Protein AF-A0A6J6R0C1-F1 (afdb_monomer)

Solvent-accessible surface area (backbone atoms only — not comparable to full-atom values): 7104 Å² total; per-residue (Å²): 130,54,74,66,57,52,52,50,52,52,52,49,55,51,50,52,32,40,54,46,2,38,52,42,30,28,63,56,49,68,44,84,55,76,71,73,82,41,65,62,45,34,54,44,45,26,28,43,43,30,33,38,61,65,70,43,80,97,52,52,64,44,57,50,47,57,52,50,54,53,51,34,34,71,68,68,44,65,69,61,32,39,51,53,47,30,12,34,53,77,56,58,57,43,52,74,71,56,47,54,50,48,36,56,57,42,21,77,77,70,35,58,77,42,24,50,53,50,52,55,26,45,56,56,32,49,55,52,56,59,60,74,74,110

Mean predicted aligned error: 3.49 Å

pLDDT: mean 95.77, std 5.31, range [53.5, 98.62]

Sequence (134 aa):
MNEEEYENVRKEIATERTEIGRRRYQEVMVSEAPPPLTPYLDKGVVDAVFGELWDRPLLSRRDRRFITLACVAAAAVDEPIQQHVYAALASGDISREEFCEVVLHFAYYAGWPRASALEMAYYRAIERLDAEVQ

Foldseek 3Di:
DDPVVVVVVVVVVLVQLLVQLQVQCCLQQVDGQDDPPDCCRRVVRRRDVRSPVCPDPDADNLNVLLVQQLVVLLVVDLPSLLRSLLSCDVNPSDHPVVLVVSLVVSCVVRNNVSSVSNVVSNVVSVVVVVVVVD

Structure (mmCIF, N/CA/C/O backbone):
data_AF-A0A6J6R0C1-F1
#
_entry.id   AF-A0A6J6R0C1-F1
#
loop_
_atom_site.group_PDB
_atom_site.id
_atom_site.type_symbol
_atom_site.label_atom_id
_atom_site.label_alt_id
_atom_site.label_comp_id
_atom_site.label_asym_id
_atom_site.label_entity_id
_atom_site.label_seq_id
_atom_site.pdbx_PDB_ins_code
_atom_site.Cartn_x
_atom_site.Cartn_y
_atom_site.Cartn_z
_atom_site.occupancy
_atom_site.B_iso_or_equiv
_atom_site.auth_seq_id
_atom_site.auth_comp_id
_atom_site.auth_asym_id
_atom_site.auth_atom_id
_atom_site.pdbx_PDB_model_num
ATOM 1 N N . MET A 1 1 ? -3.306 6.215 -39.878 1.00 74.06 1 MET A N 1
ATOM 2 C CA . MET A 1 1 ? -2.475 7.082 -39.033 1.00 74.06 1 MET A CA 1
ATOM 3 C C . MET A 1 1 ? -1.050 7.023 -39.540 1.00 74.06 1 MET A C 1
ATOM 5 O O . MET A 1 1 ? -0.629 5.943 -39.950 1.00 74.06 1 MET A O 1
ATOM 9 N N . ASN A 1 2 ? -0.349 8.150 -39.576 1.00 93.69 2 ASN A N 1
ATOM 10 C CA . ASN A 1 2 ? 1.078 8.184 -39.910 1.00 93.69 2 ASN A CA 1
ATOM 11 C C . ASN A 1 2 ? 1.942 7.837 -38.673 1.00 93.69 2 ASN A C 1
ATOM 13 O O . ASN A 1 2 ? 1.428 7.706 -37.563 1.00 93.69 2 ASN A O 1
ATOM 17 N N . GLU A 1 3 ? 3.245 7.623 -38.866 1.00 91.06 3 GLU A N 1
ATOM 18 C CA . GLU A 1 3 ? 4.164 7.211 -37.790 1.00 91.06 3 GLU A CA 1
ATOM 19 C C . GLU A 1 3 ? 4.255 8.251 -36.658 1.00 91.06 3 GLU A C 1
ATOM 21 O O . GLU A 1 3 ? 4.310 7.893 -35.484 1.00 91.06 3 GLU A O 1
ATOM 26 N N . GLU A 1 4 ? 4.163 9.536 -37.001 1.00 92.44 4 GLU A N 1
ATOM 27 C CA . GLU A 1 4 ? 4.152 10.651 -36.051 1.00 92.44 4 GLU A CA 1
ATOM 28 C C . GLU A 1 4 ? 2.879 10.663 -35.186 1.00 92.44 4 GLU A C 1
ATOM 30 O O . GLU A 1 4 ? 2.952 10.797 -33.966 1.00 92.44 4 GLU A O 1
ATOM 35 N N . GLU A 1 5 ? 1.710 10.438 -35.787 1.00 90.62 5 GLU A N 1
ATOM 36 C CA . GLU A 1 5 ? 0.427 10.300 -35.092 1.00 90.62 5 GLU A CA 1
ATOM 37 C C . GLU A 1 5 ? 0.441 9.108 -34.129 1.00 90.62 5 GLU A C 1
ATOM 39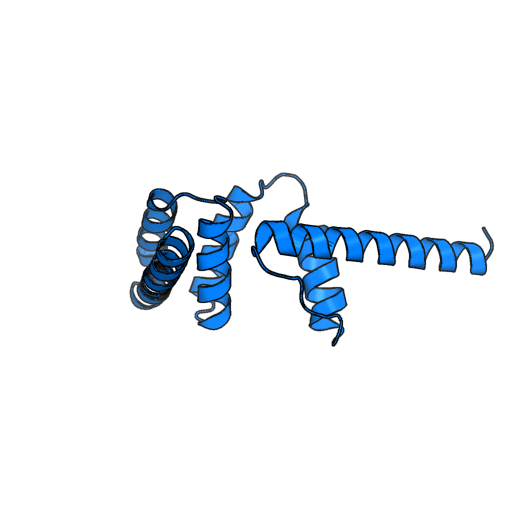 O O . GLU A 1 5 ? -0.035 9.227 -33.001 1.00 90.62 5 GLU A O 1
ATOM 44 N N . TYR A 1 6 ? 1.013 7.968 -34.532 1.00 91.06 6 TYR A N 1
ATOM 45 C CA . TYR A 1 6 ? 1.166 6.814 -33.640 1.00 91.06 6 TYR A CA 1
ATOM 46 C C . TYR A 1 6 ? 2.054 7.124 -32.436 1.00 91.06 6 TYR A C 1
ATOM 48 O O . TYR A 1 6 ? 1.728 6.737 -31.311 1.00 91.06 6 TYR A O 1
ATOM 56 N N . GLU A 1 7 ? 3.169 7.811 -32.661 1.00 90.56 7 GLU A N 1
ATOM 57 C CA . GLU A 1 7 ? 4.104 8.161 -31.599 1.00 90.56 7 GLU A CA 1
ATOM 58 C C . GLU A 1 7 ? 3.502 9.188 -30.627 1.00 90.56 7 GLU A C 1
ATOM 60 O O . GLU A 1 7 ? 3.693 9.084 -29.414 1.00 90.56 7 GLU A O 1
ATOM 65 N N . ASN A 1 8 ? 2.700 10.126 -31.132 1.00 91.81 8 ASN A N 1
ATOM 66 C CA . ASN A 1 8 ? 1.968 11.083 -30.305 1.00 91.81 8 ASN A CA 1
ATOM 67 C C . ASN A 1 8 ? 0.935 10.386 -29.410 1.00 91.81 8 ASN A C 1
ATOM 69 O O . ASN A 1 8 ? 0.933 10.613 -28.201 1.00 91.81 8 ASN A O 1
ATOM 73 N N . VAL A 1 9 ? 0.138 9.463 -29.962 1.00 91.69 9 VAL A N 1
ATOM 74 C CA . VAL A 1 9 ? -0.834 8.680 -29.176 1.00 91.69 9 VAL A CA 1
ATOM 75 C C . VAL A 1 9 ? -0.137 7.839 -28.102 1.00 91.69 9 VAL A C 1
ATOM 77 O O . VAL A 1 9 ? -0.607 7.755 -26.970 1.00 91.69 9 VAL A O 1
ATOM 80 N N . ARG A 1 10 ? 1.018 7.234 -28.409 1.00 88.75 10 ARG A N 1
ATOM 81 C CA . ARG A 1 10 ? 1.800 6.480 -27.413 1.00 88.75 10 ARG A CA 1
ATOM 82 C C . ARG A 1 10 ? 2.269 7.357 -26.257 1.00 88.75 10 ARG A C 1
ATOM 84 O O . ARG A 1 10 ? 2.186 6.928 -25.108 1.00 88.75 10 ARG A O 1
ATOM 91 N N . LYS A 1 11 ? 2.755 8.563 -26.553 1.00 86.62 11 LYS A N 1
ATOM 92 C CA . LYS A 1 11 ? 3.193 9.528 -25.534 1.00 86.62 11 LYS A CA 1
ATOM 93 C C . LYS A 1 11 ? 2.033 10.027 -24.681 1.00 86.62 11 LYS A C 1
ATOM 95 O O . LYS A 1 11 ? 2.208 10.181 -23.475 1.00 86.62 11 LYS A O 1
ATOM 100 N N . GLU A 1 12 ? 0.866 10.231 -25.283 1.00 91.12 12 GLU A N 1
ATOM 101 C CA . GLU A 1 12 ? -0.347 10.637 -24.571 1.00 91.12 12 GLU A CA 1
ATOM 102 C C . GLU A 1 12 ? -0.797 9.549 -23.587 1.00 91.12 12 GLU A C 1
ATOM 104 O O . GLU A 1 12 ? -0.884 9.813 -22.391 1.00 91.12 12 GLU A O 1
ATOM 109 N N . ILE A 1 13 ? -0.930 8.298 -24.049 1.00 89.38 13 ILE A N 1
ATOM 110 C CA . ILE A 1 13 ? -1.285 7.150 -23.192 1.00 89.38 13 ILE A CA 1
ATOM 111 C C . ILE A 1 13 ? -0.258 6.946 -22.069 1.00 89.38 13 ILE A C 1
ATOM 113 O O . ILE A 1 13 ? -0.619 6.615 -20.939 1.00 89.38 13 ILE A O 1
ATOM 117 N N . ALA A 1 14 ? 1.035 7.110 -22.368 1.00 87.94 14 ALA A N 1
ATOM 118 C CA . ALA A 1 14 ? 2.084 6.991 -21.361 1.00 87.94 14 ALA A CA 1
ATOM 119 C C . ALA A 1 14 ? 1.968 8.088 -20.293 1.00 87.94 14 ALA A C 1
ATOM 121 O O . ALA A 1 14 ? 2.048 7.783 -19.107 1.00 87.94 14 ALA A O 1
ATOM 122 N N . THR A 1 15 ? 1.733 9.336 -20.706 1.00 91.75 15 THR A N 1
ATOM 123 C CA . THR A 1 15 ? 1.535 10.471 -19.791 1.00 91.75 15 THR A CA 1
ATOM 124 C C . THR A 1 15 ? 0.308 10.259 -18.908 1.00 91.75 15 THR A C 1
ATOM 126 O O . THR A 1 15 ? 0.412 10.371 -17.688 1.00 91.75 15 THR A O 1
ATOM 129 N N . GLU A 1 16 ? -0.824 9.869 -19.499 1.00 93.25 16 GLU A N 1
ATOM 130 C CA . GLU A 1 16 ? -2.063 9.595 -18.765 1.00 93.25 16 GLU A CA 1
ATOM 131 C C . GLU A 1 16 ? -1.855 8.498 -17.709 1.00 93.25 16 GLU A C 1
ATOM 133 O O . GLU A 1 16 ? -2.243 8.656 -16.549 1.00 93.25 16 GLU A O 1
ATOM 138 N N . ARG A 1 17 ? -1.169 7.405 -18.070 1.00 95.00 17 ARG A N 1
ATOM 139 C CA . ARG A 1 17 ? -0.849 6.324 -17.126 1.00 95.00 17 ARG A CA 1
ATOM 140 C C . ARG A 1 17 ? -0.002 6.815 -15.957 1.00 95.00 17 ARG A C 1
ATOM 142 O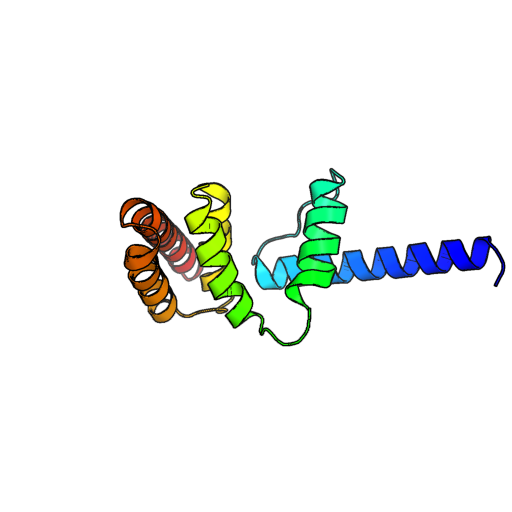 O . ARG A 1 17 ? -0.284 6.449 -14.816 1.00 95.00 17 ARG A O 1
ATOM 149 N N . THR A 1 18 ? 1.006 7.641 -16.225 1.00 96.31 18 THR A N 1
ATOM 150 C CA . THR A 1 18 ? 1.851 8.219 -15.177 1.00 96.31 18 THR A CA 1
ATOM 151 C C . THR A 1 18 ? 1.044 9.119 -14.245 1.00 96.31 18 THR A C 1
ATOM 153 O O . THR A 1 18 ? 1.194 9.031 -13.026 1.00 96.31 18 THR A O 1
ATOM 156 N N . GLU A 1 19 ? 0.137 9.942 -14.769 1.00 96.56 19 GLU A N 1
ATOM 157 C CA . GLU A 1 19 ? -0.732 10.794 -13.950 1.00 96.56 19 GLU A CA 1
ATOM 158 C C . GLU A 1 19 ? -1.669 9.981 -13.048 1.00 96.56 19 GLU A C 1
ATOM 160 O O . GLU A 1 19 ? -1.771 10.263 -11.846 1.00 96.56 19 GLU A O 1
ATOM 165 N N . ILE A 1 20 ? -2.303 8.939 -13.597 1.00 96.62 20 ILE A N 1
ATOM 166 C CA . ILE A 1 20 ? -3.128 7.994 -12.830 1.00 96.62 20 ILE A CA 1
ATOM 167 C C . ILE A 1 20 ? -2.283 7.331 -11.742 1.00 96.62 20 ILE A C 1
ATOM 169 O O . ILE A 1 20 ? -2.670 7.334 -10.573 1.00 96.62 20 ILE A O 1
ATOM 173 N N . GLY A 1 21 ? -1.101 6.826 -12.100 1.00 98.00 21 GLY A N 1
ATOM 174 C CA . GLY A 1 21 ? -0.211 6.142 -11.171 1.00 98.00 21 GLY A CA 1
ATOM 175 C C . GLY A 1 21 ? 0.246 7.023 -10.018 1.00 98.00 21 GLY A C 1
ATOM 176 O O . GLY A 1 21 ? 0.249 6.586 -8.867 1.00 98.00 21 GLY A O 1
ATOM 177 N N . ARG A 1 22 ? 0.560 8.294 -10.280 1.00 97.88 22 ARG A N 1
ATOM 178 C CA . ARG A 1 22 ? 0.939 9.247 -9.228 1.00 97.88 22 ARG A CA 1
ATOM 179 C C . ARG A 1 22 ? -0.214 9.540 -8.275 1.00 97.88 22 ARG A C 1
ATOM 181 O O . ARG A 1 22 ? 0.004 9.563 -7.064 1.00 97.88 22 ARG A O 1
ATOM 188 N N . ARG A 1 23 ? -1.431 9.717 -8.800 1.00 97.56 23 ARG A N 1
ATOM 189 C CA . ARG A 1 23 ? -2.634 9.914 -7.978 1.00 97.56 23 ARG A CA 1
ATOM 190 C C . ARG A 1 23 ? -2.918 8.683 -7.124 1.00 97.56 23 ARG A C 1
ATOM 192 O O . ARG A 1 23 ? -3.083 8.796 -5.912 1.00 97.56 23 ARG A O 1
ATOM 199 N N . ARG A 1 24 ? -2.902 7.495 -7.732 1.00 97.75 24 ARG A N 1
ATOM 200 C CA . ARG A 1 24 ? -3.181 6.245 -7.024 1.00 97.75 24 ARG A CA 1
ATOM 201 C C . ARG A 1 24 ? -2.111 5.920 -5.984 1.00 97.75 24 ARG A C 1
ATOM 203 O O . ARG A 1 24 ? -2.449 5.433 -4.908 1.00 97.75 24 ARG A O 1
ATOM 210 N N . TYR A 1 25 ? -0.845 6.241 -6.247 1.00 98.44 25 TYR A N 1
ATOM 211 C CA . TYR A 1 25 ? 0.208 6.157 -5.236 1.00 98.44 25 TYR A CA 1
ATOM 212 C C . TYR A 1 25 ? -0.148 7.006 -4.014 1.00 98.44 25 TYR A C 1
ATOM 214 O O . TYR A 1 25 ? -0.104 6.497 -2.901 1.00 98.44 25 TYR A O 1
ATOM 222 N N . GLN A 1 26 ? -0.533 8.272 -4.201 1.00 97.94 26 GLN A N 1
ATOM 223 C CA . GLN A 1 26 ? -0.875 9.162 -3.085 1.00 97.94 26 GLN A CA 1
ATOM 224 C C . GLN A 1 26 ? -2.069 8.646 -2.284 1.00 97.94 26 GLN A C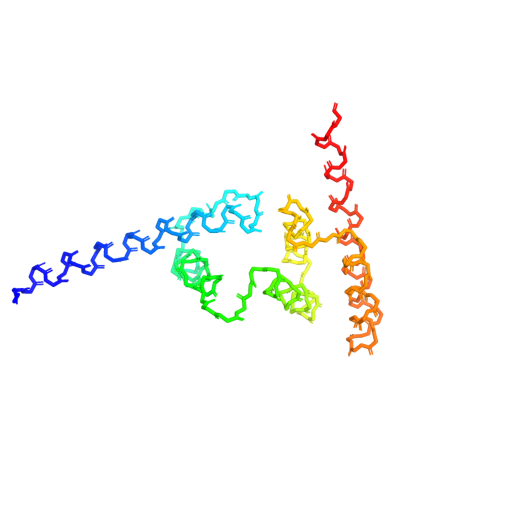 1
ATOM 226 O O . GLN A 1 26 ? -2.028 8.629 -1.057 1.00 97.94 26 GLN A O 1
ATOM 231 N N . GLU A 1 27 ? -3.101 8.165 -2.972 1.00 97.06 27 GLU A N 1
ATOM 232 C CA . GLU A 1 27 ? -4.279 7.583 -2.335 1.00 97.06 27 GLU A CA 1
ATOM 233 C C . GLU A 1 27 ? -3.926 6.338 -1.508 1.00 97.06 27 GLU A C 1
ATOM 235 O O . GLU A 1 27 ? -4.417 6.195 -0.389 1.00 97.06 27 GLU A O 1
ATOM 240 N N . VAL A 1 28 ? -3.098 5.437 -2.052 1.00 97.75 28 VAL A N 1
ATOM 241 C CA . VAL A 1 28 ? -2.766 4.130 -1.455 1.00 97.75 28 VAL A CA 1
ATOM 242 C C . VAL A 1 28 ? -1.671 4.228 -0.404 1.00 97.75 28 VAL A C 1
ATOM 244 O O . VAL A 1 28 ? -1.768 3.567 0.624 1.00 97.75 28 VAL A O 1
ATOM 247 N N . MET A 1 29 ? -0.622 5.004 -0.654 1.00 98.00 29 MET A N 1
ATOM 248 C CA . MET A 1 29 ? 0.563 5.104 0.203 1.00 98.00 29 MET A CA 1
ATOM 249 C C . MET A 1 29 ? 0.513 6.288 1.168 1.00 98.00 29 MET A C 1
ATOM 251 O O . MET A 1 29 ? 1.408 6.405 2.003 1.00 98.00 29 MET A O 1
ATOM 255 N N . VAL A 1 30 ? -0.497 7.162 1.055 1.00 97.19 30 VAL A N 1
ATOM 256 C CA . VAL A 1 30 ? -0.693 8.355 1.903 1.00 97.19 30 VAL A CA 1
ATOM 257 C C . VAL A 1 30 ? 0.594 9.186 2.005 1.00 97.19 30 VAL A C 1
ATOM 259 O O . VAL A 1 30 ? 1.024 9.627 3.068 1.00 97.19 30 VAL A O 1
ATOM 262 N N . SER A 1 31 ? 1.278 9.320 0.872 1.00 95.88 31 SER A N 1
ATOM 263 C CA . SER A 1 31 ? 2.553 10.022 0.727 1.00 95.88 31 SER A CA 1
ATOM 264 C C . SER A 1 31 ? 2.740 10.467 -0.718 1.00 95.88 31 SER A C 1
ATOM 266 O O . SER A 1 31 ? 2.080 9.966 -1.630 1.00 95.88 31 SER A O 1
ATOM 268 N N . GLU A 1 32 ? 3.633 11.427 -0.951 1.00 96.31 32 GLU A N 1
ATOM 269 C CA . GLU A 1 32 ? 3.937 11.865 -2.310 1.00 96.31 32 GLU A CA 1
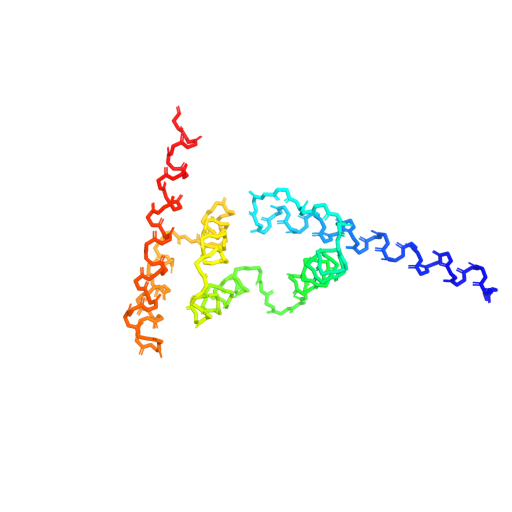ATOM 270 C C . GLU A 1 32 ? 4.584 10.748 -3.133 1.00 96.31 32 GLU A C 1
ATOM 272 O O . GLU A 1 32 ? 5.481 10.042 -2.668 1.00 96.31 32 GLU A O 1
ATOM 277 N N . ALA A 1 33 ? 4.144 10.609 -4.387 1.00 96.44 33 ALA A N 1
ATOM 278 C CA . ALA A 1 33 ? 4.741 9.653 -5.306 1.00 96.44 33 ALA A CA 1
ATOM 279 C C . ALA A 1 33 ? 6.198 10.031 -5.611 1.00 96.44 33 ALA A C 1
ATOM 281 O O . ALA A 1 33 ? 6.477 11.209 -5.886 1.00 96.44 33 ALA A O 1
ATOM 282 N N . PRO A 1 34 ? 7.116 9.048 -5.631 1.00 95.00 34 PRO A N 1
ATOM 283 C CA . PRO A 1 34 ? 8.539 9.306 -5.773 1.00 95.00 34 PRO A CA 1
ATOM 284 C C . PRO A 1 34 ? 8.848 10.039 -7.086 1.00 95.00 34 PRO A C 1
ATOM 286 O O . PRO A 1 34 ? 8.170 9.823 -8.099 1.00 95.00 34 PRO A O 1
ATOM 289 N N . PRO A 1 35 ? 9.871 10.909 -7.108 1.00 95.19 35 PRO A N 1
ATOM 290 C CA . PRO A 1 35 ? 10.304 11.549 -8.342 1.00 95.19 35 PRO A CA 1
ATOM 291 C C . PRO A 1 35 ? 10.761 10.496 -9.374 1.00 95.19 35 PRO A C 1
ATOM 293 O O . PRO A 1 35 ? 11.289 9.449 -8.982 1.00 95.19 35 PRO A O 1
ATOM 296 N N . PRO A 1 36 ? 10.601 10.756 -10.687 1.00 94.56 36 PRO A N 1
ATOM 297 C CA . PRO A 1 36 ? 10.913 9.805 -11.759 1.00 94.56 36 PRO A CA 1
ATOM 298 C C . PRO A 1 36 ? 12.428 9.721 -12.025 1.00 94.56 36 PRO A C 1
ATOM 300 O O . PRO A 1 36 ? 12.910 9.963 -13.127 1.00 94.56 36 PRO A O 1
ATOM 303 N N . LEU A 1 37 ? 13.211 9.419 -10.986 1.00 96.06 37 LEU A N 1
ATOM 304 C CA . LEU A 1 37 ? 14.678 9.415 -11.042 1.00 96.06 37 LEU A CA 1
ATOM 305 C C . LEU A 1 37 ? 15.239 8.176 -11.739 1.00 96.06 37 LEU A C 1
ATOM 307 O O . LEU A 1 37 ? 16.355 8.201 -12.250 1.00 96.06 37 LEU A O 1
ATOM 311 N N . THR A 1 38 ? 14.492 7.071 -11.723 1.00 97.62 38 THR A N 1
ATOM 312 C CA . THR A 1 38 ? 14.917 5.800 -12.313 1.00 97.62 38 THR A CA 1
ATOM 313 C C . THR A 1 38 ? 13.746 5.115 -13.015 1.00 97.62 38 THR A C 1
ATOM 315 O O . THR A 1 38 ? 12.600 5.305 -12.601 1.00 97.62 38 THR A O 1
ATOM 318 N N . PRO A 1 39 ? 14.004 4.244 -14.012 1.00 97.12 39 PRO A N 1
ATOM 319 C CA . PRO A 1 39 ? 12.957 3.429 -14.627 1.00 97.12 39 PRO A CA 1
ATOM 320 C C . PRO A 1 39 ? 12.217 2.538 -13.623 1.00 97.12 39 PRO A C 1
ATOM 322 O O . PRO A 1 39 ? 11.041 2.248 -13.812 1.00 97.12 39 PRO A O 1
ATOM 325 N N . TYR A 1 40 ? 12.885 2.129 -12.538 1.00 97.12 40 TYR A N 1
ATOM 326 C CA . TYR A 1 40 ? 12.246 1.391 -11.453 1.00 97.12 40 TYR A CA 1
ATOM 327 C C . TYR A 1 40 ? 11.149 2.224 -10.782 1.00 97.12 40 TYR A C 1
ATOM 329 O O . TYR A 1 40 ? 10.040 1.731 -10.608 1.00 97.12 40 TYR A O 1
ATOM 337 N N . LEU A 1 41 ? 11.431 3.486 -10.446 1.00 96.94 41 LEU A N 1
ATOM 338 C CA . LEU A 1 41 ? 10.460 4.364 -9.788 1.00 96.94 41 LEU A CA 1
ATOM 339 C C . LEU A 1 41 ? 9.371 4.841 -10.753 1.00 96.94 41 LEU A C 1
ATOM 341 O O . LEU A 1 41 ? 8.195 4.776 -10.417 1.00 96.94 41 LEU A O 1
ATOM 345 N N . ASP A 1 42 ? 9.753 5.283 -11.949 1.00 95.06 42 ASP A N 1
ATOM 346 C CA . ASP A 1 42 ? 8.806 5.831 -12.921 1.00 95.06 42 ASP A CA 1
ATOM 347 C C . ASP A 1 42 ? 7.957 4.726 -13.569 1.00 95.06 42 ASP A C 1
ATOM 349 O O . ASP A 1 42 ? 6.741 4.676 -13.417 1.00 95.06 42 ASP A O 1
ATOM 353 N N . LYS A 1 43 ? 8.597 3.763 -14.240 1.00 95.75 43 LYS A N 1
ATOM 354 C CA . LYS A 1 43 ? 7.882 2.736 -15.015 1.00 95.75 43 LYS A CA 1
ATOM 355 C C . LYS A 1 43 ? 7.439 1.549 -14.174 1.00 95.75 43 LYS A C 1
ATOM 357 O O . LYS A 1 43 ? 6.376 0.985 -14.416 1.00 95.75 43 LYS A O 1
ATOM 362 N N . GLY A 1 44 ? 8.244 1.161 -13.190 1.00 98.00 44 GLY A N 1
ATOM 3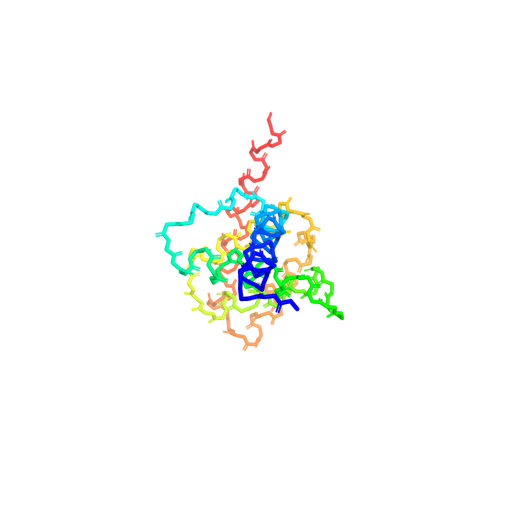63 C CA . GLY A 1 44 ? 7.922 0.051 -12.296 1.00 98.00 44 GLY A CA 1
ATOM 364 C C . GLY A 1 44 ? 6.883 0.441 -11.250 1.00 98.00 44 GLY A C 1
ATOM 365 O O . GLY A 1 44 ? 5.783 -0.103 -11.223 1.00 98.00 44 GLY A O 1
ATOM 366 N N . VAL A 1 45 ? 7.228 1.382 -10.376 1.00 97.38 45 VAL A N 1
ATOM 367 C CA . VAL A 1 45 ? 6.375 1.751 -9.244 1.00 97.38 45 VAL A CA 1
ATOM 368 C C . VAL A 1 45 ? 5.191 2.592 -9.716 1.00 97.38 45 VAL A C 1
ATOM 370 O O . VAL A 1 45 ? 4.049 2.169 -9.559 1.00 97.38 45 VAL A O 1
ATOM 373 N N . VAL A 1 46 ? 5.433 3.760 -10.309 1.00 98.19 46 VAL A N 1
ATOM 374 C CA . VAL A 1 46 ? 4.347 4.687 -10.652 1.00 98.19 46 VAL A CA 1
ATOM 375 C C . VAL A 1 46 ? 3.451 4.110 -11.749 1.00 98.19 46 VAL A C 1
ATOM 377 O O . VAL A 1 46 ? 2.268 3.906 -11.490 1.00 98.19 46 VAL A O 1
ATOM 380 N N . ASP A 1 47 ? 3.987 3.783 -12.927 1.00 97.62 47 ASP A N 1
ATOM 381 C CA . ASP A 1 47 ? 3.146 3.357 -14.055 1.00 97.62 47 ASP A CA 1
ATOM 382 C C . ASP A 1 47 ? 2.568 1.946 -13.869 1.00 97.62 47 ASP A C 1
ATOM 384 O O . ASP A 1 47 ? 1.370 1.748 -14.065 1.00 97.62 47 ASP A O 1
ATOM 388 N N . ALA A 1 48 ? 3.390 0.949 -13.518 1.00 97.50 48 ALA A N 1
ATOM 389 C CA . ALA A 1 48 ? 2.925 -0.439 -13.492 1.00 97.50 48 ALA A CA 1
ATOM 390 C C . ALA A 1 48 ? 2.198 -0.807 -12.191 1.00 97.50 48 ALA A C 1
ATOM 392 O O . ALA A 1 48 ? 1.116 -1.397 -12.238 1.00 97.50 48 ALA A O 1
ATOM 393 N N . VAL A 1 49 ? 2.756 -0.476 -11.020 1.00 97.81 49 VAL A N 1
ATOM 394 C CA . VAL A 1 49 ? 2.100 -0.815 -9.747 1.00 97.81 49 VAL A CA 1
ATOM 395 C C . VAL A 1 49 ? 0.876 0.072 -9.539 1.00 97.81 49 VAL A C 1
ATOM 397 O O . VAL A 1 49 ? -0.239 -0.434 -9.414 1.00 97.81 49 VAL A O 1
ATOM 400 N N . PHE A 1 50 ? 1.048 1.389 -9.521 1.00 98.12 50 PHE A N 1
ATOM 401 C CA . PHE A 1 50 ? -0.050 2.279 -9.144 1.00 98.12 50 PHE A CA 1
ATOM 402 C C . PHE A 1 50 ? -0.903 2.739 -10.328 1.00 98.12 50 PHE A C 1
ATOM 404 O O . PHE A 1 50 ? -2.096 2.939 -10.143 1.00 98.12 50 PHE A O 1
ATOM 411 N N . GLY A 1 51 ? -0.337 2.852 -11.531 1.00 97.06 51 GLY A N 1
ATOM 412 C CA . GLY A 1 51 ? -1.068 3.242 -12.742 1.00 97.06 51 GLY A CA 1
ATOM 413 C C . GLY A 1 51 ? -1.848 2.104 -13.401 1.00 97.06 51 GLY A C 1
ATOM 414 O O . GLY A 1 51 ? -2.688 2.359 -14.261 1.00 97.06 51 GLY A O 1
ATOM 415 N N . GLU A 1 52 ? -1.597 0.853 -13.002 1.00 95.69 52 GLU A N 1
ATOM 416 C CA . GLU A 1 52 ? -2.307 -0.309 -13.539 1.00 95.69 52 GLU A CA 1
ATOM 417 C C . GLU A 1 52 ? -2.713 -1.308 -12.448 1.00 95.69 52 GLU A C 1
ATOM 419 O O . GLU A 1 52 ? -3.905 -1.531 -12.233 1.00 95.69 52 GLU A O 1
ATOM 424 N N . LEU A 1 53 ? -1.753 -1.937 -11.755 1.00 97.38 53 LEU A N 1
ATOM 425 C CA . LEU A 1 53 ? -2.009 -3.112 -10.909 1.00 97.38 53 LEU A CA 1
ATOM 426 C C . LEU A 1 53 ? -3.064 -2.865 -9.820 1.00 97.38 53 LEU A C 1
ATOM 428 O O . LEU A 1 53 ? -3.926 -3.7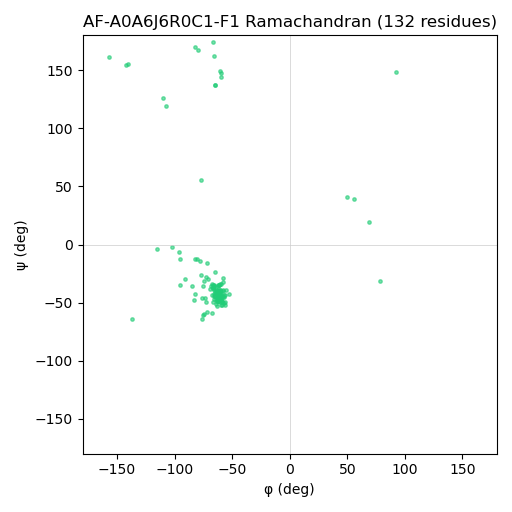23 -9.610 1.00 97.38 53 LEU A O 1
ATOM 432 N N . TRP A 1 54 ? -3.002 -1.721 -9.134 1.00 97.38 54 TRP A N 1
ATOM 433 C CA . TRP A 1 54 ? -3.934 -1.374 -8.054 1.00 97.38 54 TRP A CA 1
ATOM 434 C C . TRP A 1 54 ? -5.350 -1.025 -8.530 1.00 97.38 54 TRP A C 1
ATOM 436 O O . TRP A 1 54 ? -6.273 -1.064 -7.717 1.00 97.38 54 TRP A O 1
ATOM 446 N N . ASP A 1 55 ? -5.534 -0.746 -9.822 1.00 93.75 55 ASP A N 1
ATOM 447 C CA . ASP A 1 55 ? -6.824 -0.421 -10.446 1.00 93.75 55 ASP A CA 1
ATOM 448 C C . ASP A 1 55 ? -7.444 -1.577 -11.234 1.00 93.75 55 ASP A C 1
ATOM 450 O O . ASP A 1 55 ? -8.559 -1.472 -11.750 1.00 93.75 55 ASP A O 1
ATOM 454 N N . ARG A 1 56 ? -6.753 -2.719 -11.319 1.00 96.56 56 ARG A N 1
ATOM 455 C CA . ARG A 1 56 ? -7.302 -3.887 -12.011 1.00 96.56 56 ARG A CA 1
ATOM 456 C C . ARG A 1 56 ? -8.619 -4.337 -11.356 1.00 96.56 56 ARG A C 1
ATOM 458 O O . ARG A 1 56 ? -8.726 -4.324 -10.125 1.00 96.56 56 ARG A O 1
ATOM 465 N N . PRO A 1 57 ? -9.593 -4.813 -12.150 1.00 96.00 57 PRO A N 1
ATOM 466 C CA . PRO A 1 57 ? -10.894 -5.222 -11.632 1.00 96.00 57 PRO A CA 1
ATOM 467 C C . PRO A 1 57 ? -10.796 -6.467 -10.732 1.00 96.00 57 PRO A C 1
ATOM 469 O O . PRO A 1 57 ? -9.754 -7.123 -10.654 1.00 96.00 57 PRO A O 1
ATOM 472 N N . LEU A 1 58 ? -11.927 -6.827 -10.117 1.00 97.69 58 LEU A N 1
ATOM 473 C CA . LEU A 1 58 ? -12.186 -8.041 -9.318 1.00 97.69 58 LEU A CA 1
ATOM 474 C C . LEU A 1 58 ? -11.661 -8.050 -7.880 1.00 97.69 58 LEU A C 1
ATOM 476 O O . LEU A 1 58 ? -12.301 -8.666 -7.036 1.00 97.69 58 LEU A O 1
ATOM 480 N N . LEU A 1 59 ? -10.550 -7.373 -7.587 1.00 98.06 59 LEU A N 1
ATOM 481 C CA . LEU A 1 59 ? -10.104 -7.165 -6.208 1.00 98.06 59 LEU A CA 1
ATOM 482 C C . LEU A 1 59 ? -10.277 -5.706 -5.834 1.00 98.06 59 LEU A C 1
ATOM 484 O O . LEU A 1 59 ? -9.752 -4.821 -6.517 1.00 98.06 59 LEU A O 1
ATOM 488 N N . SER A 1 60 ? -10.987 -5.471 -4.733 1.00 96.88 60 SER A N 1
ATOM 489 C CA . SER A 1 60 ? -11.078 -4.135 -4.166 1.00 96.88 60 SER A CA 1
ATOM 490 C C . SER A 1 60 ? -9.710 -3.683 -3.654 1.00 96.88 60 SER A C 1
ATOM 492 O O . SER A 1 60 ? -8.808 -4.486 -3.395 1.00 96.88 60 SER A O 1
ATOM 494 N N . ARG A 1 61 ? -9.559 -2.373 -3.460 1.00 95.94 61 ARG A N 1
ATOM 495 C CA . ARG A 1 61 ? -8.368 -1.802 -2.828 1.00 95.94 61 ARG A CA 1
ATOM 496 C C . ARG A 1 61 ? -8.103 -2.417 -1.444 1.00 95.94 61 ARG A C 1
ATOM 498 O O . ARG A 1 61 ? -6.958 -2.742 -1.135 1.00 95.94 61 ARG A O 1
ATOM 505 N N . ARG A 1 62 ? -9.164 -2.660 -0.665 1.00 97.44 62 ARG A N 1
ATOM 506 C CA . ARG A 1 62 ? -9.103 -3.354 0.628 1.00 97.44 62 ARG A CA 1
ATOM 507 C C . ARG A 1 62 ? -8.556 -4.778 0.481 1.00 97.44 62 ARG A C 1
ATOM 509 O O . ARG A 1 62 ? -7.630 -5.145 1.194 1.00 97.44 62 ARG A O 1
ATOM 516 N N . ASP A 1 63 ? -9.049 -5.564 -0.476 1.00 98.19 63 ASP A N 1
ATOM 517 C CA . ASP A 1 63 ? -8.564 -6.942 -0.681 1.00 98.19 63 ASP A CA 1
ATOM 518 C C . ASP A 1 63 ? -7.083 -6.970 -1.080 1.00 98.19 63 ASP A C 1
ATOM 520 O O . ASP A 1 63 ? -6.302 -7.775 -0.569 1.00 98.19 63 ASP A O 1
ATOM 524 N N . ARG A 1 64 ? -6.668 -6.040 -1.950 1.00 98.25 64 ARG A N 1
ATOM 525 C CA . ARG A 1 64 ? -5.255 -5.864 -2.313 1.00 98.25 64 ARG A CA 1
ATOM 526 C C . ARG A 1 64 ? -4.410 -5.523 -1.097 1.00 98.25 64 ARG A C 1
ATOM 528 O O . ARG A 1 64 ? -3.314 -6.062 -0.974 1.00 98.25 64 ARG A O 1
ATOM 535 N N . ARG A 1 65 ? -4.921 -4.695 -0.180 1.00 98.25 65 ARG A N 1
ATOM 536 C CA . ARG A 1 65 ? -4.203 -4.335 1.043 1.00 98.25 65 ARG A CA 1
ATOM 537 C C . ARG A 1 65 ? -3.871 -5.555 1.896 1.00 98.25 65 ARG A C 1
ATOM 539 O O . ARG A 1 65 ? -2.713 -5.698 2.284 1.00 98.25 65 ARG A O 1
ATO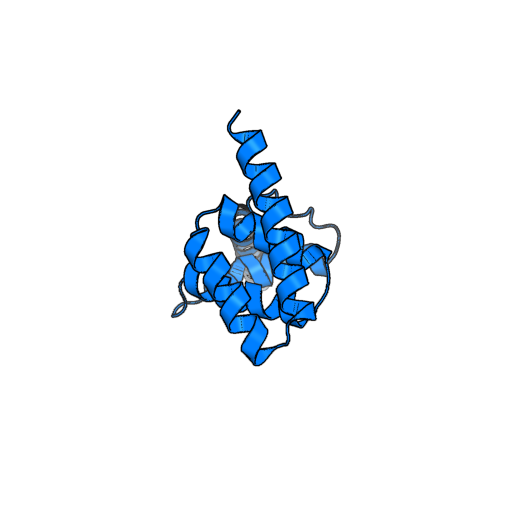M 546 N N . PHE A 1 66 ? -4.837 -6.439 2.142 1.00 98.50 66 PHE A N 1
ATOM 547 C CA . PHE A 1 66 ? -4.596 -7.676 2.897 1.00 98.50 66 PHE A CA 1
ATOM 548 C C . PHE A 1 66 ? -3.495 -8.528 2.258 1.00 98.50 66 PHE A C 1
ATOM 550 O O . PHE A 1 66 ? -2.578 -8.977 2.947 1.00 98.50 66 PHE A O 1
ATOM 557 N N . ILE A 1 67 ? -3.545 -8.692 0.932 1.00 98.38 67 ILE A N 1
ATOM 558 C CA . ILE A 1 67 ? -2.532 -9.445 0.183 1.00 98.38 67 ILE A CA 1
ATOM 559 C C . ILE A 1 67 ? -1.162 -8.771 0.312 1.00 98.38 67 ILE A C 1
ATOM 561 O O . ILE A 1 67 ? -0.179 -9.429 0.646 1.00 98.38 67 ILE A O 1
ATOM 565 N N . THR A 1 68 ? -1.084 -7.456 0.090 1.00 98.38 68 THR A N 1
ATOM 566 C CA . THR A 1 68 ? 0.172 -6.704 0.166 1.00 98.38 68 THR A CA 1
ATOM 567 C C . THR A 1 68 ? 0.808 -6.803 1.548 1.00 98.38 68 THR A C 1
ATOM 569 O O . THR A 1 68 ? 2.003 -7.072 1.618 1.00 98.38 68 THR A O 1
ATOM 572 N N . LEU A 1 69 ? 0.037 -6.651 2.632 1.00 98.44 69 LEU A N 1
ATOM 573 C CA . LEU A 1 69 ? 0.551 -6.755 4.004 1.00 98.44 69 LEU A CA 1
ATOM 574 C C . LEU A 1 69 ? 1.161 -8.131 4.288 1.00 98.44 69 LEU A C 1
ATOM 576 O O . LEU A 1 69 ? 2.273 -8.212 4.809 1.00 98.44 69 LEU A O 1
ATOM 580 N N . ALA A 1 70 ? 0.487 -9.206 3.874 1.00 98.19 70 ALA A N 1
ATOM 581 C CA . ALA A 1 70 ? 1.030 -10.555 3.996 1.00 98.19 70 ALA A CA 1
ATOM 582 C C . ALA A 1 70 ? 2.314 -10.734 3.163 1.00 98.19 70 ALA A C 1
ATOM 584 O O . ALA A 1 70 ? 3.286 -11.325 3.638 1.00 98.19 70 ALA A O 1
ATOM 585 N N . CYS A 1 71 ? 2.356 -10.198 1.938 1.00 98.19 71 CYS A N 1
ATOM 586 C CA . CYS A 1 71 ? 3.524 -10.298 1.062 1.00 98.19 71 CYS A CA 1
ATOM 587 C C . CYS A 1 71 ? 4.745 -9.543 1.605 1.00 98.19 71 CYS A C 1
ATOM 589 O O . CYS A 1 71 ? 5.838 -10.111 1.630 1.00 98.19 71 CYS A O 1
ATOM 591 N N . VAL A 1 72 ? 4.587 -8.294 2.057 1.00 97.69 72 VAL A N 1
ATOM 592 C CA . VAL A 1 72 ? 5.718 -7.516 2.600 1.00 97.69 72 VAL A CA 1
ATOM 593 C C . VAL A 1 72 ? 6.233 -8.121 3.906 1.00 97.69 72 VAL A C 1
ATOM 595 O O . VAL A 1 72 ? 7.443 -8.200 4.110 1.00 97.69 72 VAL A O 1
ATOM 598 N N . ALA A 1 73 ? 5.338 -8.654 4.743 1.00 97.25 73 ALA A N 1
ATOM 599 C CA . ALA A 1 73 ? 5.713 -9.376 5.954 1.00 97.25 73 ALA A CA 1
ATOM 600 C C . ALA A 1 73 ? 6.469 -10.675 5.654 1.00 97.25 73 ALA A C 1
ATOM 602 O O . ALA A 1 73 ? 7.462 -10.994 6.311 1.00 97.25 73 ALA A O 1
ATOM 603 N N . ALA A 1 74 ? 6.035 -11.422 4.635 1.00 98.06 74 ALA A N 1
ATOM 604 C CA . ALA A 1 74 ? 6.694 -12.655 4.212 1.00 98.06 74 ALA A CA 1
ATOM 605 C C . ALA A 1 74 ? 8.093 -12.395 3.639 1.00 98.06 74 ALA A C 1
ATOM 607 O O . ALA A 1 74 ? 9.015 -13.171 3.907 1.00 98.06 74 ALA A O 1
ATOM 608 N N . ALA A 1 75 ? 8.258 -11.289 2.906 1.00 97.50 75 ALA A N 1
ATOM 609 C CA . ALA A 1 75 ? 9.550 -10.835 2.399 1.00 97.50 75 ALA A CA 1
ATOM 610 C C . ALA A 1 75 ? 10.528 -10.442 3.522 1.00 97.50 75 ALA A C 1
ATOM 612 O O . ALA A 1 75 ? 11.736 -10.511 3.313 1.00 97.50 75 ALA A O 1
ATOM 613 N N . ALA A 1 76 ? 10.016 -10.089 4.711 1.00 94.62 76 ALA A N 1
ATOM 614 C CA . ALA A 1 76 ? 10.797 -9.745 5.900 1.00 94.62 76 ALA A CA 1
ATOM 615 C C . ALA A 1 76 ? 11.800 -8.595 5.668 1.00 94.62 76 ALA A C 1
ATOM 617 O O . ALA A 1 76 ? 12.921 -8.618 6.176 1.00 94.62 76 ALA A O 1
ATOM 618 N N . VAL A 1 77 ? 11.382 -7.584 4.898 1.00 96.12 77 VAL A N 1
ATOM 619 C CA . VAL A 1 77 ? 12.149 -6.354 4.657 1.00 96.12 77 VAL A CA 1
ATOM 620 C C . VAL A 1 77 ? 11.483 -5.217 5.424 1.00 96.12 77 VAL A C 1
ATOM 622 O O . VAL A 1 77 ? 10.317 -4.921 5.178 1.00 96.12 77 VAL A O 1
ATOM 625 N N . ASP A 1 78 ? 12.212 -4.598 6.354 1.00 95.38 78 ASP A N 1
ATOM 626 C CA . ASP A 1 78 ? 11.631 -3.656 7.321 1.00 95.38 78 ASP A CA 1
ATOM 627 C C . ASP A 1 78 ? 10.979 -2.442 6.647 1.00 95.38 78 ASP A C 1
ATOM 629 O O . ASP A 1 78 ? 9.810 -2.169 6.894 1.00 95.38 78 ASP A O 1
ATOM 633 N N . GLU A 1 79 ? 11.678 -1.773 5.726 1.00 96.62 79 GLU A N 1
ATOM 634 C CA . GLU A 1 79 ? 11.187 -0.532 5.111 1.00 96.62 79 GLU A CA 1
ATOM 635 C C . GLU A 1 79 ? 9.827 -0.704 4.388 1.00 96.62 79 GLU A C 1
ATOM 637 O O . GLU A 1 79 ? 8.883 0.010 4.735 1.00 96.62 79 GLU A O 1
ATOM 642 N N . PRO A 1 80 ? 9.627 -1.682 3.474 1.00 96.62 80 PRO A N 1
ATOM 643 C CA . PRO A 1 80 ? 8.306 -1.942 2.900 1.00 96.62 80 PRO A CA 1
ATOM 644 C C . PRO A 1 80 ? 7.238 -2.318 3.931 1.00 96.62 80 PRO A C 1
ATOM 646 O O . PRO A 1 80 ? 6.076 -1.956 3.750 1.00 96.62 80 PRO A O 1
ATOM 649 N N . ILE A 1 81 ? 7.600 -3.034 5.005 1.00 98.31 81 ILE A N 1
ATOM 650 C CA . ILE A 1 81 ? 6.650 -3.358 6.074 1.00 98.31 81 ILE A CA 1
ATOM 651 C C . ILE A 1 81 ? 6.179 -2.059 6.733 1.00 98.31 81 ILE A C 1
ATOM 653 O O . ILE A 1 81 ? 4.975 -1.816 6.775 1.00 98.31 81 ILE A O 1
ATOM 657 N N . GLN A 1 82 ? 7.096 -1.193 7.179 1.00 98.19 82 GLN A N 1
ATOM 658 C CA . GLN A 1 82 ? 6.740 0.081 7.816 1.00 98.19 82 GLN A CA 1
ATOM 659 C C . GLN A 1 82 ? 5.843 0.934 6.908 1.00 98.19 82 GLN A C 1
ATOM 661 O O . GLN A 1 82 ? 4.777 1.387 7.329 1.00 98.19 82 GLN A O 1
ATOM 666 N N . GLN A 1 83 ? 6.240 1.102 5.643 1.00 97.81 83 GLN A N 1
ATOM 667 C CA . GLN A 1 83 ? 5.519 1.933 4.679 1.00 97.81 83 GLN A CA 1
ATOM 668 C C . GLN A 1 83 ? 4.100 1.419 4.415 1.00 97.81 83 GLN A C 1
ATOM 670 O O . GLN A 1 83 ? 3.139 2.189 4.467 1.00 97.81 83 GLN A O 1
ATOM 675 N N . HIS A 1 84 ? 3.940 0.120 4.146 1.00 98.38 84 HIS A N 1
ATOM 676 C CA . HIS A 1 84 ? 2.628 -0.434 3.824 1.00 98.38 84 HIS A CA 1
ATOM 677 C C . HIS A 1 84 ? 1.716 -0.572 5.041 1.00 98.38 84 HIS A C 1
ATOM 679 O O . HIS A 1 84 ? 0.507 -0.431 4.857 1.00 98.38 84 HIS A O 1
ATOM 685 N N . VAL A 1 85 ? 2.258 -0.817 6.240 1.00 98.50 85 VAL A N 1
ATOM 686 C CA . VAL A 1 85 ? 1.486 -0.853 7.494 1.00 98.50 85 VAL A CA 1
ATOM 687 C C . VAL A 1 85 ? 0.953 0.536 7.828 1.00 98.50 85 VAL A C 1
ATOM 689 O O . VAL A 1 85 ? -0.253 0.686 8.016 1.00 98.50 85 VAL A O 1
ATOM 692 N N . TYR A 1 86 ? 1.813 1.560 7.804 1.00 98.38 86 TYR A N 1
ATOM 693 C CA . TYR A 1 86 ? 1.380 2.944 7.996 1.00 98.38 86 TYR A CA 1
ATOM 694 C C . TYR A 1 86 ? 0.298 3.328 6.988 1.00 98.38 86 TYR A C 1
ATOM 696 O O . TYR A 1 86 ? -0.790 3.748 7.371 1.00 98.38 86 TYR A O 1
ATOM 704 N N . ALA A 1 87 ? 0.560 3.108 5.700 1.00 98.38 87 ALA A N 1
ATOM 705 C CA . ALA A 1 87 ? -0.370 3.460 4.640 1.00 98.38 87 ALA A CA 1
ATOM 706 C C . ALA A 1 87 ? -1.719 2.727 4.745 1.00 98.38 87 ALA A C 1
ATOM 708 O O . ALA A 1 87 ? -2.754 3.309 4.424 1.00 98.38 87 ALA 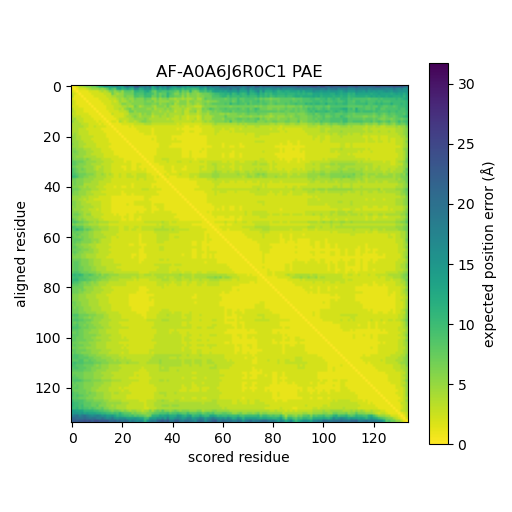A O 1
ATOM 709 N N . ALA A 1 88 ? -1.728 1.468 5.200 1.00 98.44 88 ALA A N 1
ATOM 710 C CA . ALA A 1 88 ? -2.956 0.698 5.404 1.00 98.44 88 ALA A CA 1
ATOM 711 C C . ALA A 1 88 ? -3.894 1.378 6.407 1.00 98.44 88 ALA A C 1
ATOM 713 O O . ALA A 1 88 ? -5.081 1.533 6.134 1.00 98.44 88 ALA A O 1
ATOM 714 N N . LEU A 1 89 ? -3.332 1.799 7.543 1.00 98.19 89 LEU A N 1
ATOM 715 C CA . LEU A 1 89 ? -4.068 2.424 8.639 1.00 98.19 89 LEU A CA 1
ATOM 716 C C . LEU A 1 89 ? -4.415 3.879 8.315 1.00 98.19 89 LEU A C 1
ATOM 718 O O . LEU A 1 89 ? -5.558 4.289 8.483 1.00 98.19 89 LEU A O 1
ATOM 722 N N . ALA A 1 90 ? -3.447 4.641 7.801 1.00 97.75 90 ALA A N 1
ATOM 723 C CA . ALA A 1 90 ? -3.601 6.060 7.487 1.00 97.75 90 ALA A CA 1
ATOM 724 C C . ALA A 1 90 ? -4.666 6.308 6.410 1.00 97.75 90 ALA A C 1
ATOM 726 O O . ALA A 1 90 ? -5.388 7.298 6.460 1.00 97.75 90 ALA A O 1
ATOM 727 N N . SER A 1 91 ? -4.779 5.402 5.434 1.00 97.12 91 SER A N 1
ATOM 728 C CA . SER A 1 91 ? -5.804 5.511 4.393 1.00 97.12 91 SER A CA 1
ATOM 729 C C . SER A 1 91 ? 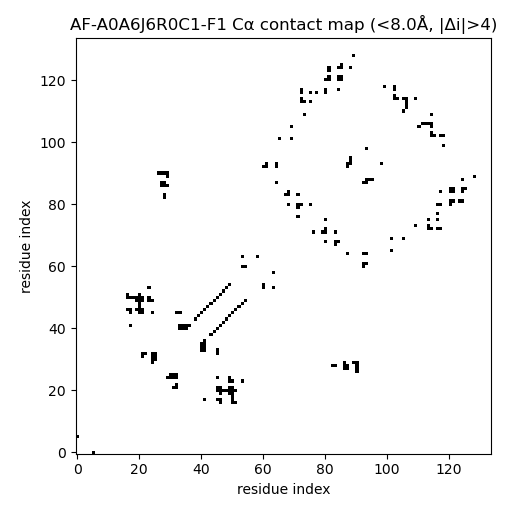-7.176 4.984 4.809 1.00 97.12 91 SER A C 1
ATOM 731 O O . SER A 1 91 ? -8.148 5.214 4.092 1.00 97.12 91 SER A O 1
ATOM 733 N N . GLY A 1 92 ? -7.260 4.257 5.927 1.00 96.81 92 GLY A N 1
ATOM 734 C CA . GLY A 1 92 ? -8.470 3.544 6.325 1.00 96.81 92 GLY A CA 1
ATOM 735 C C . GLY A 1 92 ? -8.811 2.352 5.425 1.00 96.81 92 GLY A C 1
ATOM 736 O O . GLY A 1 92 ? -9.955 1.902 5.437 1.00 96.81 92 GLY A O 1
ATOM 737 N N . ASP A 1 93 ? -7.849 1.829 4.649 1.00 97.56 93 ASP A N 1
ATOM 738 C CA . ASP A 1 93 ? -8.050 0.626 3.825 1.00 97.56 93 ASP A CA 1
ATOM 739 C C . ASP A 1 93 ? -8.468 -0.582 4.669 1.00 97.56 93 ASP A C 1
ATOM 741 O O . ASP A 1 93 ? -9.192 -1.453 4.182 1.00 97.56 93 ASP A O 1
ATOM 745 N N . ILE A 1 94 ? -7.981 -0.630 5.911 1.00 97.69 94 ILE A N 1
ATOM 746 C CA . ILE A 1 94 ? -8.326 -1.619 6.931 1.00 97.69 94 ILE A CA 1
ATOM 747 C C . ILE A 1 94 ? -8.394 -0.951 8.308 1.00 97.69 94 ILE A C 1
ATOM 749 O O . ILE A 1 94 ? -7.725 0.058 8.553 1.00 97.69 94 ILE A O 1
ATOM 753 N N . SER A 1 95 ? -9.172 -1.530 9.220 1.00 97.69 95 SER A N 1
ATOM 754 C CA . SER A 1 95 ? -9.244 -1.071 10.611 1.00 97.69 95 SER A CA 1
ATOM 755 C C . SER A 1 95 ? -8.064 -1.571 11.459 1.00 97.69 95 SER A C 1
ATOM 757 O O . SER A 1 95 ? -7.324 -2.478 11.064 1.00 97.69 95 SER A O 1
ATOM 759 N N . ARG A 1 96 ? -7.894 -0.999 12.662 1.00 97.56 96 ARG A N 1
ATOM 760 C CA . ARG A 1 96 ? -6.896 -1.472 13.640 1.00 97.56 96 ARG A CA 1
ATOM 761 C C . ARG A 1 96 ? -7.185 -2.916 14.065 1.00 97.56 96 ARG A C 1
ATOM 763 O O . ARG A 1 96 ? -6.272 -3.728 14.149 1.00 97.56 96 ARG A O 1
ATOM 770 N N . GLU A 1 97 ? -8.455 -3.252 14.268 1.00 98.31 97 GLU A N 1
ATOM 771 C CA . GLU A 1 97 ? -8.909 -4.599 14.629 1.00 98.31 97 GLU A CA 1
ATOM 772 C C . GLU A 1 97 ? -8.634 -5.603 13.505 1.00 98.31 97 GLU A C 1
ATOM 774 O O . GLU A 1 97 ? -8.107 -6.685 13.757 1.00 98.31 97 GLU A O 1
ATOM 779 N N . GLU A 1 98 ? -8.927 -5.230 12.256 1.00 98.44 98 GLU A N 1
ATOM 780 C CA . GLU A 1 98 ? -8.609 -6.059 11.091 1.00 98.44 98 GLU A CA 1
ATOM 781 C C . GLU A 1 98 ? -7.100 -6.277 10.950 1.00 98.44 98 GLU A C 1
ATOM 783 O O . GLU A 1 98 ? -6.670 -7.386 10.634 1.00 98.44 98 GLU A O 1
ATOM 788 N N . PHE A 1 99 ? -6.284 -5.252 11.217 1.00 98.44 99 PHE A N 1
ATOM 789 C CA . PHE A 1 99 ? -4.830 -5.388 11.213 1.00 98.44 99 PHE A CA 1
ATOM 790 C C . PHE A 1 99 ? -4.351 -6.404 12.258 1.00 98.44 99 PHE A C 1
ATOM 792 O O . PHE A 1 99 ? -3.557 -7.287 11.933 1.00 98.44 99 PHE A O 1
ATOM 799 N N . CYS A 1 100 ? -4.852 -6.323 13.493 1.00 98.06 100 CYS A N 1
ATOM 800 C CA . CYS A 1 100 ? -4.511 -7.278 14.550 1.00 98.06 100 CYS A CA 1
ATOM 801 C C . CYS A 1 100 ? -4.855 -8.725 14.150 1.00 98.06 100 CYS A C 1
ATOM 803 O O . CYS A 1 100 ? -4.060 -9.639 14.381 1.00 98.06 100 CYS A O 1
ATOM 805 N N . GLU A 1 101 ? -5.991 -8.942 13.480 1.00 98.44 101 GLU A N 1
ATOM 806 C CA . GLU A 1 101 ? -6.355 -10.260 12.942 1.00 98.44 101 GLU A CA 1
ATOM 807 C C . GLU A 1 101 ? -5.413 -10.724 11.819 1.00 98.44 101 GLU A C 1
ATOM 809 O O . GLU A 1 101 ? -5.068 -11.906 11.752 1.00 98.44 101 GLU A O 1
ATOM 814 N N . VAL A 1 102 ? -4.916 -9.816 10.969 1.00 98.19 102 VAL A N 1
ATOM 815 C CA . VAL A 1 102 ? -3.880 -10.146 9.969 1.00 98.19 102 VAL A CA 1
ATOM 816 C C . VAL A 1 102 ? -2.609 -10.635 10.642 1.00 98.19 102 VAL A C 1
ATOM 818 O O . VAL A 1 102 ? -2.069 -11.658 10.221 1.00 98.19 102 VAL A O 1
ATOM 821 N N . VAL A 1 103 ? -2.136 -9.943 11.682 1.00 98.56 103 VAL A N 1
ATOM 822 C CA . VAL A 1 103 ? -0.932 -10.339 12.429 1.00 98.56 103 VAL A CA 1
ATOM 823 C C . VAL A 1 103 ? -1.105 -11.738 13.013 1.00 98.56 103 VAL A C 1
ATOM 825 O O . VAL A 1 103 ? -0.246 -12.601 12.806 1.00 98.56 103 VAL A O 1
ATOM 828 N N . LEU A 1 104 ? -2.232 -11.981 13.691 1.00 98.62 104 LEU A N 1
ATOM 829 C CA . LEU A 1 104 ? -2.541 -13.272 14.297 1.00 98.62 104 LEU A CA 1
ATOM 830 C C . LEU A 1 104 ? -2.594 -14.383 13.244 1.00 98.62 104 LEU A C 1
ATOM 832 O O . LEU A 1 104 ? -1.909 -15.396 13.383 1.00 98.62 104 LEU A O 1
ATOM 836 N N . HIS A 1 105 ? -3.365 -14.192 12.172 1.00 98.50 105 HIS A N 1
ATOM 837 C CA . HIS A 1 105 ? -3.506 -15.188 11.113 1.00 98.50 105 HIS A CA 1
ATOM 838 C C . HIS A 1 105 ? -2.165 -15.468 10.429 1.00 98.50 105 HIS A C 1
ATOM 840 O O . HIS A 1 105 ? -1.782 -16.622 10.234 1.00 98.50 105 HIS A O 1
ATOM 846 N N . PHE A 1 106 ? -1.403 -14.419 10.120 1.00 98.50 106 PHE A N 1
ATOM 847 C CA . PHE A 1 106 ? -0.094 -14.537 9.494 1.00 98.50 106 PHE A CA 1
ATOM 848 C C . PHE A 1 106 ? 0.911 -15.288 10.379 1.00 98.50 106 PHE A C 1
ATOM 850 O O . PHE A 1 106 ? 1.699 -16.076 9.854 1.00 98.50 106 PHE A O 1
ATOM 857 N N . ALA A 1 107 ? 0.855 -15.138 11.708 1.00 98.62 107 ALA A N 1
ATOM 858 C CA . ALA A 1 107 ? 1.716 -15.876 12.636 1.00 98.62 107 ALA A CA 1
ATOM 859 C C . ALA A 1 107 ? 1.567 -17.400 12.501 1.00 98.62 107 ALA A C 1
ATOM 861 O O . ALA A 1 107 ? 2.573 -18.115 12.528 1.00 98.62 107 ALA A O 1
ATOM 862 N N . TYR A 1 108 ? 0.342 -17.895 12.294 1.00 98.44 108 TYR A N 1
ATOM 863 C CA . TYR A 1 108 ? 0.082 -19.327 12.113 1.00 98.44 108 TYR A CA 1
ATOM 864 C C . TYR A 1 108 ? 0.669 -19.888 10.813 1.00 98.44 108 TYR A C 1
ATOM 866 O O . TYR A 1 108 ? 1.106 -21.037 10.795 1.00 98.44 108 TYR A O 1
ATOM 874 N N . TYR A 1 109 ? 0.706 -19.096 9.739 1.00 98.19 109 TYR A N 1
ATOM 875 C CA . TYR A 1 109 ? 1.163 -19.561 8.422 1.00 98.19 109 TYR A CA 1
ATOM 876 C C . TYR A 1 109 ? 2.638 -19.262 8.137 1.00 98.19 109 TYR A C 1
ATOM 878 O O . TYR A 1 109 ? 3.311 -20.050 7.476 1.00 98.19 109 TYR A O 1
ATOM 886 N N . ALA A 1 110 ? 3.151 -18.128 8.612 1.00 97.81 110 ALA A N 1
ATOM 887 C CA . ALA A 1 110 ? 4.486 -17.627 8.280 1.00 97.81 110 ALA A CA 1
ATOM 888 C C . ALA A 1 110 ? 5.447 -17.569 9.480 1.00 97.81 110 ALA A C 1
ATOM 890 O O . ALA A 1 110 ? 6.634 -17.274 9.291 1.00 97.81 110 ALA A O 1
ATOM 891 N N . GLY A 1 111 ? 4.955 -17.887 10.682 1.00 97.94 111 GLY A N 1
ATOM 892 C CA . GLY A 1 111 ? 5.719 -17.967 11.922 1.00 97.94 111 GLY A CA 1
ATOM 893 C C . GLY A 1 111 ? 5.742 -16.667 12.728 1.00 97.94 111 GLY A C 1
ATOM 894 O O . GLY A 1 111 ? 5.762 -15.558 12.189 1.00 97.94 111 GLY A O 1
ATOM 895 N N . TRP A 1 112 ? 5.819 -16.826 14.051 1.00 98.25 112 TRP A N 1
ATOM 896 C CA . TRP A 1 112 ? 5.826 -15.731 15.024 1.00 98.25 112 TRP A CA 1
ATOM 897 C C . TRP A 1 112 ? 6.876 -14.640 14.766 1.00 98.25 112 TRP A C 1
ATOM 899 O O . TRP A 1 112 ? 6.496 -13.479 14.835 1.00 98.25 112 TRP A O 1
ATOM 909 N N . PRO A 1 113 ? 8.145 -14.927 14.396 1.00 97.81 113 PRO A N 1
ATOM 910 C CA . PRO A 1 113 ? 9.135 -13.865 14.195 1.00 97.81 113 PRO A CA 1
ATOM 911 C C . PRO A 1 113 ? 8.753 -12.856 13.105 1.00 97.81 113 PRO A C 1
ATOM 913 O O . PRO A 1 113 ? 8.967 -11.657 13.271 1.00 97.81 113 PRO A O 1
ATOM 916 N N . ARG A 1 114 ? 8.156 -13.319 11.997 1.00 97.75 114 ARG A N 1
ATOM 917 C CA . ARG A 1 114 ? 7.704 -12.419 10.924 1.00 97.75 114 ARG A CA 1
ATOM 918 C C . ARG A 1 114 ? 6.431 -11.669 11.314 1.00 97.75 114 ARG A C 1
ATOM 920 O O . ARG A 1 114 ? 6.300 -10.496 10.981 1.00 97.75 114 ARG A O 1
ATOM 927 N N . ALA A 1 115 ? 5.524 -12.312 12.049 1.00 98.31 115 ALA A N 1
ATOM 928 C CA . ALA A 1 115 ? 4.350 -11.637 12.597 1.00 98.31 115 ALA A CA 1
ATOM 929 C C . ALA A 1 115 ? 4.734 -10.556 13.621 1.00 98.31 115 ALA A C 1
ATOM 931 O O . ALA A 1 115 ? 4.178 -9.464 13.590 1.00 98.31 115 ALA A O 1
ATOM 932 N N . SER A 1 116 ? 5.749 -10.795 14.456 1.00 97.88 116 SER A N 1
ATOM 933 C CA . SER A 1 116 ? 6.281 -9.779 15.369 1.00 97.88 116 SER A CA 1
ATOM 934 C C . SER A 1 116 ? 6.829 -8.560 14.625 1.00 97.88 116 SER A C 1
ATOM 936 O O . SER A 1 116 ? 6.689 -7.447 15.116 1.00 97.88 116 SER A O 1
ATOM 938 N N . ALA A 1 117 ? 7.408 -8.723 13.431 1.00 97.75 117 ALA A N 1
ATOM 939 C CA . ALA A 1 117 ? 7.838 -7.578 12.624 1.00 97.75 117 ALA A CA 1
ATOM 940 C C . ALA A 1 117 ? 6.650 -6.717 12.147 1.00 97.75 117 ALA A C 1
ATOM 942 O O . ALA A 1 117 ? 6.741 -5.490 12.188 1.00 97.75 117 ALA A O 1
ATOM 943 N N . LEU A 1 118 ? 5.529 -7.341 11.756 1.00 96.94 118 LEU A N 1
ATOM 944 C CA . LEU A 1 118 ? 4.281 -6.623 11.455 1.00 96.94 118 LEU A CA 1
ATOM 945 C C . LEU A 1 118 ? 3.733 -5.895 12.686 1.00 96.94 118 LEU A C 1
ATOM 947 O O . LEU A 1 118 ? 3.392 -4.720 12.594 1.00 96.94 118 LEU A O 1
ATOM 951 N N . GLU A 1 119 ? 3.686 -6.575 13.830 1.00 98.06 119 GLU A N 1
ATOM 952 C CA . GLU A 1 119 ? 3.208 -6.012 15.097 1.00 98.06 119 GLU A CA 1
ATOM 953 C C . GLU A 1 119 ? 4.042 -4.789 15.525 1.00 98.06 119 GLU A C 1
ATOM 955 O O . GLU A 1 119 ? 3.513 -3.746 15.899 1.00 98.06 119 GLU A O 1
ATOM 960 N N . MET A 1 120 ? 5.368 -4.862 15.394 1.00 98.06 120 MET A N 1
ATOM 961 C CA . MET A 1 120 ? 6.245 -3.726 15.694 1.00 98.06 120 MET A CA 1
ATOM 962 C C . MET A 1 120 ? 6.037 -2.552 14.732 1.00 98.06 120 MET A C 1
ATOM 964 O O . MET A 1 120 ? 6.121 -1.395 15.147 1.00 98.06 120 MET A O 1
ATOM 968 N N . ALA A 1 121 ? 5.765 -2.829 13.455 1.00 98.25 121 ALA A N 1
ATOM 969 C CA . ALA A 1 121 ? 5.419 -1.792 12.490 1.00 98.25 121 ALA A CA 1
ATOM 970 C C . ALA A 1 121 ? 4.072 -1.132 12.806 1.00 98.25 121 ALA A C 1
ATOM 972 O O . ALA A 1 121 ? 3.922 0.075 12.628 1.00 98.25 121 ALA A O 1
ATOM 973 N N . TYR A 1 122 ? 3.115 -1.902 13.327 1.00 98.19 122 TYR A N 1
ATOM 974 C CA . TYR A 1 122 ? 1.834 -1.380 13.787 1.00 98.19 122 TYR A CA 1
ATOM 975 C C . TYR A 1 122 ? 2.002 -0.385 14.930 1.00 98.19 122 TYR A C 1
ATOM 977 O O . TYR A 1 122 ? 1.492 0.728 14.819 1.00 98.19 122 TYR A O 1
ATOM 985 N N . TYR A 1 123 ? 2.782 -0.720 15.967 1.00 97.94 123 TYR A N 1
ATOM 986 C CA . TYR A 1 123 ? 3.047 0.213 17.071 1.00 97.94 123 TYR A CA 1
ATOM 987 C C . TYR A 1 123 ? 3.651 1.537 16.590 1.00 97.94 123 TYR A C 1
ATOM 989 O O . TYR A 1 123 ? 3.202 2.604 17.001 1.00 97.94 123 TYR A O 1
ATOM 997 N N . ARG A 1 124 ? 4.614 1.480 15.663 1.00 97.31 124 ARG A N 1
ATOM 998 C CA . ARG A 1 124 ? 5.201 2.686 15.060 1.00 97.31 124 ARG A CA 1
ATOM 999 C C . ARG A 1 124 ? 4.183 3.493 14.258 1.00 97.31 124 ARG A C 1
ATOM 1001 O O . ARG A 1 124 ? 4.173 4.720 14.323 1.00 97.31 124 ARG A O 1
ATOM 1008 N N . ALA A 1 125 ? 3.333 2.814 13.493 1.00 97.25 125 ALA A N 1
ATOM 1009 C CA . ALA A 1 125 ? 2.322 3.471 12.681 1.00 97.25 125 ALA A CA 1
ATOM 1010 C C . ALA A 1 125 ? 1.266 4.182 13.537 1.00 97.25 125 ALA A C 1
ATOM 1012 O O . ALA A 1 125 ? 0.928 5.324 13.236 1.00 97.25 125 ALA A O 1
ATOM 1013 N N . ILE A 1 126 ? 0.771 3.548 14.606 1.00 96.56 126 ILE A N 1
ATOM 1014 C CA . ILE A 1 126 ? -0.230 4.173 15.480 1.00 96.56 126 ILE A CA 1
ATOM 1015 C C . ILE A 1 126 ? 0.352 5.326 16.292 1.00 96.56 126 ILE A C 1
ATOM 1017 O O . ILE A 1 126 ? -0.311 6.344 16.414 1.00 96.56 126 ILE A O 1
ATOM 1021 N N . GLU A 1 127 ? 1.596 5.217 16.770 1.00 95.88 127 GLU A N 1
ATOM 1022 C CA . GLU A 1 127 ? 2.264 6.312 17.481 1.00 95.88 127 GLU A CA 1
ATOM 1023 C C . GLU A 1 127 ? 2.353 7.557 16.593 1.00 95.88 127 GLU A C 1
ATOM 1025 O O . GLU A 1 127 ? 2.022 8.661 17.022 1.00 95.88 127 GLU A O 1
ATOM 1030 N N . ARG A 1 128 ? 2.725 7.364 15.322 1.00 94.50 128 ARG A N 1
ATOM 1031 C CA . ARG A 1 128 ? 2.751 8.444 14.338 1.00 94.50 128 ARG A CA 1
ATOM 1032 C C . ARG A 1 128 ? 1.360 9.029 14.081 1.00 94.50 128 ARG A C 1
ATOM 1034 O O . ARG A 1 128 ? 1.214 10.245 14.095 1.00 94.50 128 ARG A O 1
ATOM 1041 N N . LEU A 1 129 ? 0.356 8.186 13.840 1.00 94.12 129 LEU A N 1
ATOM 1042 C CA . LEU A 1 129 ? -1.005 8.647 13.544 1.00 94.12 129 LEU A CA 1
ATOM 1043 C C . LEU A 1 129 ? -1.633 9.391 14.726 1.00 94.12 129 LEU A C 1
ATOM 1045 O O . LEU A 1 129 ? -2.295 10.405 14.530 1.00 94.12 129 LEU A O 1
ATOM 1049 N N . ASP A 1 130 ? -1.403 8.917 15.947 1.00 92.12 130 ASP A N 1
ATOM 1050 C CA . ASP A 1 130 ? -1.944 9.534 17.156 1.00 92.12 130 ASP A CA 1
ATOM 1051 C C . ASP A 1 130 ? -1.256 10.885 17.446 1.00 92.12 130 ASP A C 1
ATOM 1053 O O . ASP A 1 130 ? -1.898 11.797 17.965 1.00 92.12 130 ASP A O 1
ATOM 1057 N N . ALA A 1 131 ? 0.015 11.052 17.055 1.00 91.69 131 ALA A N 1
ATOM 1058 C CA . ALA A 1 131 ? 0.734 12.325 17.143 1.00 91.69 131 ALA A CA 1
ATOM 1059 C C . ALA A 1 131 ? 0.271 13.370 16.108 1.00 91.69 131 ALA A C 1
ATOM 1061 O O . ALA A 1 131 ? 0.377 14.563 16.370 1.00 91.69 131 ALA A O 1
ATOM 1062 N N . GLU A 1 132 ? -0.243 12.951 14.947 1.00 82.38 132 GLU A N 1
ATOM 1063 C CA . GLU A 1 132 ? -0.744 13.857 13.896 1.00 82.38 132 GLU A CA 1
ATOM 1064 C C . GLU A 1 132 ? -2.148 14.429 14.209 1.00 82.38 132 GLU A C 1
ATOM 1066 O O . GLU A 1 132 ? -2.578 15.392 13.573 1.00 82.38 132 GLU A O 1
ATOM 1071 N N . VAL A 1 133 ? -2.867 13.852 15.181 1.00 74.25 133 VAL A N 1
ATOM 1072 C CA . VAL A 1 133 ? -4.226 14.266 15.595 1.00 74.25 133 VAL A CA 1
ATOM 1073 C C . VAL A 1 133 ? -4.217 15.226 16.802 1.00 74.25 133 VAL A C 1
ATOM 1075 O O . VAL A 1 133 ? -5.248 15.830 17.107 1.00 74.25 133 VAL A O 1
ATOM 1078 N N . GLN A 1 134 ? -3.075 15.379 17.482 1.00 53.50 134 GLN A N 1
ATOM 1079 C CA . GLN A 1 134 ? -2.882 16.310 18.607 1.00 53.50 134 GLN A CA 1
ATOM 1080 C C . GLN A 1 134 ? -2.511 17.719 18.138 1.00 53.50 134 GLN A C 1
ATOM 1082 O O . GLN A 1 134 ? -3.010 18.677 18.774 1.00 53.50 134 GLN A O 1
#

InterPro domains:
  IPR003779 Alkyl hydroperoxide reductase AhpD/CMD-like [PF02627] (41-117)
  IPR029032 AhpD-like [G3DSA:1.20.1290.10] (1-127)
  IPR029032 AhpD-like [SSF69118] (18-117)
  IPR052512 4-carboxymuconolactone decarboxylase/NDH-1 regulator [PTHR33570] (17-118)

Secondary structure (DSSP, 8-state):
--HHHHHHHHHHHHHHHHHHHHHHHHHHHSSPPPPS-SHIIIIIIIIIIITTGGG-TTS-HHHHHHHHHHHHHHHT-HHHHHHHHHHHHHTTSS-HHHHHHHHHHHHHHH-HHHHHHHHHHHHHHHHHHHHH--

Radius of gyration: 17.52 Å; Cα contacts (8 Å, |Δi|>4): 139; chains: 1; bounding box: 27×36×58 Å

Organism: NCBI:txid449393

Nearest PDB structures (foldseek):
  2af7-assembly1_A  TM=8.545E-01  e=9.976E-04  Methanothermobacter thermautotrophicus
  2af7-assembly1_F  TM=7.483E-01  e=1.284E-03  Methanothermobacter thermautotrophicus
  3d7i-assembly1_B  TM=8.451E-01  e=1.334E-01  Methanocaldococcus jannaschii